Protein AF-A0A2S6QQC1-F1 (afdb_monomer)

Nearest PDB structures (foldseek):
  1psw-assembly1_A  TM=5.319E-01  e=1.574E-01  Escherichia coli
  7shj-assembly2_B  TM=3.238E-01  e=9.207E+00  Acinetobacter baumannii

Sequence (136 aa):
MTQTNIGDVVLSTVLLDRLMETYPDATFDIVAGGRSVDLFEAIPNLGELVPVVKKKRHGHYMDIWKKLFKYKYDLTVDLRGTGLTYFLRSQKRIVFNSKDKQTHKAVQMANLWPMDKPLKQRVWVDEATKREVSEK

Solvent-accessible surface area (backbone atoms only — not comparable to full-atom values): 8588 Å² total; per-residue (Å²): 134,88,75,76,49,68,67,60,53,54,53,50,46,48,53,46,55,50,47,42,71,75,39,72,87,49,72,44,68,43,80,30,52,65,91,52,36,73,56,56,69,51,43,82,54,58,62,53,78,44,62,53,58,90,44,75,94,60,46,37,60,56,55,53,44,70,70,50,49,84,49,79,36,66,68,40,77,35,81,81,50,78,60,66,64,77,76,36,51,49,77,38,78,47,67,41,68,80,82,58,79,88,54,58,69,70,59,57,50,44,72,74,47,89,65,92,62,90,79,73,91,70,78,44,69,48,76,76,60,55,62,68,66,74,75,115

Structure (mmCIF, N/CA/C/O backbone):
data_AF-A0A2S6QQC1-F1
#
_entry.id   AF-A0A2S6QQC1-F1
#
loop_
_atom_site.group_PDB
_atom_site.id
_atom_site.type_symbol
_atom_site.label_atom_id
_atom_site.label_alt_id
_atom_site.label_comp_id
_atom_site.label_asym_id
_atom_site.label_entity_id
_atom_site.label_seq_id
_atom_site.pdbx_PDB_ins_code
_atom_site.Cartn_x
_atom_site.Cartn_y
_atom_site.Cartn_z
_atom_site.occupancy
_atom_site.B_iso_or_equiv
_atom_site.auth_seq_id
_atom_site.auth_comp_id
_atom_site.auth_asym_id
_atom_site.auth_atom_id
_atom_site.pdbx_PDB_model_num
ATOM 1 N N . MET A 1 1 ? 18.099 0.758 -13.577 1.00 25.16 1 MET A N 1
ATOM 2 C CA . MET A 1 1 ? 18.088 -0.240 -12.485 1.00 25.16 1 MET A CA 1
ATOM 3 C C . MET A 1 1 ? 16.911 0.042 -11.557 1.00 25.16 1 MET A C 1
ATOM 5 O O . MET A 1 1 ? 16.780 1.168 -11.100 1.00 25.16 1 MET A O 1
ATOM 9 N N . THR A 1 2 ? 15.990 -0.900 -11.346 1.00 32.31 2 THR A N 1
ATOM 10 C CA . THR A 1 2 ? 14.954 -0.791 -10.299 1.00 32.31 2 THR A CA 1
ATOM 11 C C . THR A 1 2 ? 15.482 -1.436 -9.032 1.00 32.31 2 THR A C 1
ATOM 13 O O . THR A 1 2 ? 15.240 -2.613 -8.790 1.00 32.31 2 THR A O 1
ATOM 16 N N . GLN A 1 3 ? 16.244 -0.671 -8.255 1.00 32.72 3 GLN A N 1
ATOM 17 C CA . GLN A 1 3 ? 16.431 -0.992 -6.847 1.00 32.72 3 GLN A CA 1
ATOM 18 C C . GLN A 1 3 ? 15.129 -0.575 -6.156 1.00 32.72 3 GLN A C 1
ATOM 20 O O . GLN A 1 3 ? 14.912 0.605 -5.892 1.00 32.72 3 GLN A O 1
ATOM 25 N N . THR A 1 4 ? 14.196 -1.512 -5.975 1.00 51.81 4 THR A N 1
ATOM 26 C CA . THR A 1 4 ? 13.284 -1.391 -4.835 1.00 51.81 4 THR A CA 1
ATOM 27 C C . THR A 1 4 ? 14.189 -1.673 -3.649 1.00 51.81 4 THR A C 1
ATOM 29 O O . THR A 1 4 ? 14.616 -2.811 -3.466 1.00 51.81 4 THR A O 1
ATOM 32 N N . ASN A 1 5 ? 14.633 -0.618 -2.967 1.00 52.66 5 ASN A N 1
ATOM 33 C CA . ASN A 1 5 ? 15.533 -0.771 -1.834 1.00 52.66 5 ASN A CA 1
ATOM 34 C C . ASN A 1 5 ? 14.830 -1.669 -0.815 1.00 52.66 5 ASN A C 1
ATOM 36 O O . ASN A 1 5 ? 13.643 -1.477 -0.561 1.00 52.66 5 ASN A O 1
ATOM 40 N N . ILE A 1 6 ? 15.547 -2.630 -0.231 1.00 51.12 6 ILE A N 1
ATOM 41 C CA . ILE A 1 6 ? 15.011 -3.539 0.797 1.00 51.12 6 ILE A CA 1
ATOM 42 C C . ILE A 1 6 ? 14.269 -2.746 1.885 1.00 51.12 6 ILE A C 1
ATOM 44 O O . ILE A 1 6 ? 13.206 -3.158 2.330 1.00 51.12 6 ILE A O 1
ATOM 48 N N . GLY A 1 7 ? 14.756 -1.544 2.215 1.00 45.81 7 GLY A N 1
ATOM 49 C CA . GLY A 1 7 ? 14.092 -0.627 3.141 1.00 45.81 7 GLY A CA 1
ATOM 50 C C . GLY A 1 7 ? 12.671 -0.208 2.742 1.00 45.81 7 GLY A C 1
ATOM 51 O O . GLY A 1 7 ? 11.824 -0.110 3.617 1.00 45.81 7 GLY A O 1
ATOM 52 N N . ASP A 1 8 ? 12.363 -0.009 1.458 1.00 61.50 8 ASP A N 1
ATOM 53 C CA . ASP A 1 8 ? 10.998 0.343 1.029 1.00 61.50 8 ASP A CA 1
ATOM 54 C C . ASP A 1 8 ? 10.060 -0.877 1.104 1.00 61.50 8 ASP A C 1
ATOM 56 O O . ASP A 1 8 ? 8.888 -0.726 1.440 1.00 61.50 8 ASP A O 1
ATOM 60 N N . VAL A 1 9 ? 10.584 -2.088 0.859 1.00 63.28 9 VAL A N 1
ATOM 61 C CA . VAL A 1 9 ? 9.826 -3.341 1.034 1.00 63.28 9 VAL A CA 1
ATOM 62 C C . VAL A 1 9 ? 9.516 -3.560 2.511 1.00 63.28 9 VAL A C 1
ATOM 64 O O . VAL A 1 9 ? 8.354 -3.722 2.862 1.00 63.28 9 VAL A O 1
ATOM 67 N N . VAL A 1 10 ? 10.523 -3.469 3.381 1.00 61.81 10 VAL A N 1
ATOM 68 C CA . VAL A 1 10 ? 10.355 -3.619 4.834 1.00 61.81 10 VAL A CA 1
ATOM 69 C C . VAL A 1 10 ? 9.371 -2.586 5.386 1.00 61.81 10 VAL A C 1
ATOM 71 O O . VAL A 1 10 ? 8.495 -2.924 6.172 1.00 61.81 10 VAL A O 1
ATOM 74 N N . LEU A 1 11 ? 9.454 -1.329 4.945 1.00 63.66 11 LEU A N 1
ATOM 75 C CA . LEU A 1 11 ? 8.504 -0.300 5.372 1.00 63.66 11 LEU A CA 1
ATOM 76 C C . LEU A 1 11 ? 7.077 -0.585 4.880 1.00 63.66 11 LEU A C 1
ATOM 78 O O . LEU A 1 11 ? 6.121 -0.340 5.614 1.00 63.66 11 LEU A O 1
ATOM 82 N N . SER A 1 12 ? 6.925 -1.122 3.665 1.00 70.62 12 SER A N 1
ATOM 83 C CA . SER A 1 12 ? 5.611 -1.483 3.125 1.00 70.62 12 SER A CA 1
ATOM 84 C C . SER A 1 12 ? 4.968 -2.666 3.849 1.00 70.62 12 SER A C 1
ATOM 86 O O . SER A 1 12 ? 3.774 -2.611 4.124 1.00 70.62 12 SER A O 1
ATOM 88 N N . THR A 1 13 ? 5.740 -3.692 4.222 1.00 73.62 13 THR A N 1
ATOM 89 C CA . THR A 1 13 ? 5.212 -4.861 4.940 1.00 73.62 13 THR A CA 1
ATOM 90 C C . THR A 1 13 ? 4.827 -4.518 6.375 1.00 73.62 13 THR A C 1
ATOM 92 O O . THR A 1 13 ? 3.789 -4.964 6.849 1.00 73.62 13 THR A O 1
ATOM 95 N N . VAL A 1 14 ? 5.610 -3.665 7.039 1.00 74.94 14 VAL A N 1
ATOM 96 C CA . VAL A 1 14 ? 5.332 -3.161 8.392 1.00 74.94 14 VAL A CA 1
ATOM 97 C C . VAL A 1 14 ? 4.020 -2.371 8.430 1.00 74.94 14 VAL A C 1
ATOM 99 O O . VAL A 1 14 ? 3.162 -2.632 9.271 1.00 74.94 14 VAL A O 1
ATOM 102 N N . LEU A 1 15 ? 3.823 -1.439 7.493 1.00 79.81 15 LEU A N 1
ATOM 103 C CA . LEU A 1 15 ? 2.567 -0.692 7.409 1.00 79.81 15 LEU A CA 1
ATOM 104 C C . LEU A 1 15 ? 1.380 -1.605 7.079 1.00 79.81 15 LEU A C 1
ATOM 106 O O . LEU A 1 15 ? 0.298 -1.443 7.638 1.00 79.81 15 LEU A O 1
ATOM 110 N N . LEU A 1 16 ? 1.584 -2.562 6.177 1.00 83.00 16 LEU A N 1
ATOM 111 C CA . LEU A 1 16 ? 0.546 -3.487 5.747 1.00 83.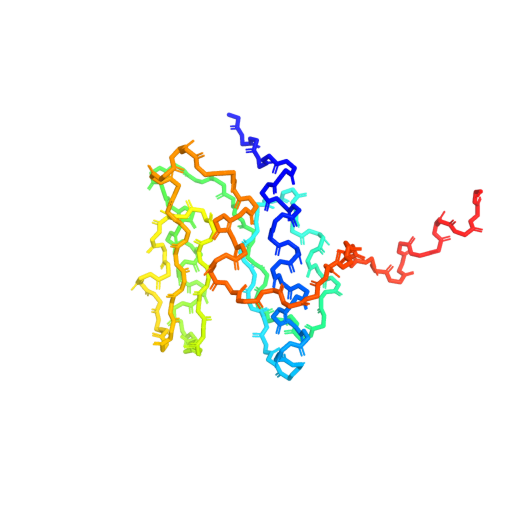00 16 LEU A CA 1
ATOM 112 C C . LEU A 1 16 ? 0.079 -4.404 6.883 1.00 83.00 16 LEU A C 1
ATOM 114 O O . LEU A 1 16 ? -1.124 -4.527 7.086 1.00 83.00 16 LEU A O 1
ATOM 118 N N . ASP A 1 17 ? 1.002 -4.977 7.662 1.00 83.31 17 ASP A N 1
ATOM 119 C CA . ASP A 1 17 ? 0.679 -5.796 8.842 1.00 83.31 17 ASP A CA 1
ATOM 120 C C . ASP A 1 17 ? -0.184 -5.002 9.834 1.00 83.31 17 ASP A C 1
ATOM 122 O O . ASP A 1 17 ? -1.227 -5.475 10.279 1.00 83.31 17 ASP A O 1
ATOM 126 N N . ARG A 1 18 ? 0.158 -3.729 10.076 1.00 81.69 18 ARG A N 1
ATOM 127 C CA . ARG A 1 18 ? -0.634 -2.854 10.949 1.00 81.69 18 ARG A CA 1
ATOM 128 C C . ARG A 1 18 ? -2.025 -2.539 10.397 1.00 81.69 18 ARG A C 1
ATOM 130 O O . ARG A 1 18 ? -2.987 -2.468 11.165 1.00 81.69 18 ARG A O 1
ATOM 137 N N . LEU A 1 19 ? -2.145 -2.320 9.089 1.00 84.44 19 LEU A N 1
ATOM 138 C CA . LEU A 1 19 ? -3.443 -2.091 8.455 1.00 84.44 19 LEU A CA 1
ATOM 139 C C . LEU A 1 19 ? -4.321 -3.341 8.534 1.00 84.44 19 LEU A C 1
ATOM 141 O O . LEU A 1 19 ? -5.507 -3.203 8.808 1.00 84.44 19 LEU A O 1
ATOM 145 N N . MET A 1 20 ? -3.744 -4.534 8.384 1.00 85.94 20 MET A N 1
ATOM 146 C CA . MET A 1 20 ? -4.461 -5.798 8.570 1.00 85.94 20 MET A CA 1
ATOM 147 C C . MET A 1 20 ? -4.891 -6.021 10.023 1.00 85.94 20 MET A C 1
ATOM 149 O O . MET A 1 20 ? -6.006 -6.470 10.257 1.00 85.94 20 MET A O 1
ATOM 153 N N . GLU A 1 21 ? -4.066 -5.656 11.009 1.00 86.38 21 GLU A N 1
ATOM 154 C CA . GLU A 1 21 ? -4.484 -5.684 12.421 1.00 86.38 21 GLU A CA 1
ATOM 155 C C . GLU A 1 21 ? -5.628 -4.704 12.710 1.00 86.38 21 GLU A C 1
ATOM 157 O O . GLU A 1 21 ? -6.509 -4.991 13.518 1.00 86.38 21 GLU A O 1
ATOM 162 N N . THR A 1 22 ? -5.595 -3.523 12.086 1.00 86.81 22 THR A N 1
ATOM 163 C CA . THR A 1 22 ? -6.588 -2.467 12.332 1.00 86.81 22 THR A CA 1
ATOM 164 C C . THR A 1 22 ? -7.898 -2.729 11.589 1.00 86.81 22 THR A C 1
ATOM 166 O O . THR A 1 22 ? -8.969 -2.373 12.078 1.00 86.81 22 THR A O 1
ATOM 169 N N . TYR A 1 23 ? -7.811 -3.353 10.415 1.00 88.56 23 TYR A N 1
ATOM 170 C CA . TYR A 1 23 ? -8.927 -3.653 9.528 1.00 88.56 23 TYR A CA 1
ATOM 171 C C . TYR A 1 23 ? -8.889 -5.133 9.115 1.00 88.56 23 TYR A C 1
ATOM 173 O O . TYR A 1 23 ? -8.560 -5.439 7.967 1.00 88.56 23 TYR A O 1
ATOM 181 N N . PRO A 1 24 ? -9.222 -6.062 10.029 1.00 88.56 24 PRO A N 1
ATOM 182 C CA . PRO A 1 24 ? -9.092 -7.498 9.777 1.00 88.56 24 PRO A CA 1
ATOM 183 C C . PRO A 1 24 ? -9.993 -7.996 8.641 1.00 88.56 24 PRO A C 1
ATOM 185 O O . PRO A 1 24 ? -9.608 -8.914 7.925 1.00 88.56 24 PRO A O 1
ATOM 188 N N . ASP A 1 25 ? -11.147 -7.359 8.431 1.00 91.75 25 ASP A N 1
ATOM 189 C CA . ASP A 1 25 ? -12.113 -7.733 7.390 1.00 91.75 25 ASP A CA 1
ATOM 190 C C . ASP A 1 25 ? -11.927 -6.953 6.075 1.00 91.75 25 ASP A C 1
ATOM 192 O O . ASP A 1 25 ? -12.711 -7.111 5.138 1.00 91.75 25 ASP A O 1
ATOM 196 N N . ALA A 1 26 ? -10.920 -6.075 5.987 1.00 91.62 26 ALA A N 1
ATOM 197 C CA . ALA A 1 26 ? -10.680 -5.305 4.772 1.00 91.62 26 ALA A CA 1
ATOM 198 C C . ALA A 1 26 ? -10.074 -6.174 3.665 1.00 91.62 26 ALA A C 1
ATOM 200 O O . ALA A 1 26 ? -9.229 -7.033 3.910 1.00 91.62 26 ALA A O 1
ATOM 201 N N . THR A 1 27 ? -10.477 -5.896 2.426 1.00 93.81 27 THR A N 1
ATOM 202 C CA . THR A 1 27 ? -9.823 -6.435 1.233 1.00 93.81 27 THR A CA 1
ATOM 203 C C . THR A 1 27 ? -8.644 -5.550 0.842 1.00 93.81 27 THR A C 1
ATOM 205 O O . THR A 1 27 ? -8.782 -4.327 0.751 1.00 93.81 27 THR A O 1
ATOM 208 N N . PHE A 1 28 ? -7.491 -6.164 0.589 1.00 92.19 28 PHE A N 1
ATOM 209 C CA . PHE A 1 28 ? -6.254 -5.458 0.270 1.00 92.19 28 PHE A CA 1
ATOM 210 C C . PHE A 1 28 ? -5.882 -5.636 -1.202 1.00 92.19 28 PHE A C 1
ATOM 212 O O . PHE A 1 28 ? -5.525 -6.730 -1.629 1.00 92.19 28 PHE A O 1
ATOM 219 N N . ASP A 1 29 ? -5.903 -4.537 -1.958 1.00 93.25 29 ASP A N 1
ATOM 220 C CA . ASP A 1 29 ? -5.326 -4.480 -3.303 1.00 93.25 29 ASP A CA 1
ATOM 221 C C . ASP A 1 29 ? -3.891 -3.951 -3.219 1.00 93.25 29 ASP A C 1
ATOM 223 O O . ASP A 1 29 ? -3.640 -2.862 -2.691 1.00 93.25 29 ASP A O 1
ATOM 227 N N . ILE A 1 30 ? -2.935 -4.711 -3.749 1.00 90.56 30 ILE A N 1
ATOM 228 C CA . ILE A 1 30 ? -1.506 -4.455 -3.574 1.00 90.56 30 ILE A CA 1
ATOM 229 C C . ILE A 1 30 ? -0.848 -4.206 -4.923 1.00 90.56 30 ILE A C 1
ATOM 231 O O . ILE A 1 30 ? -0.879 -5.029 -5.833 1.00 90.56 30 ILE A O 1
ATOM 235 N N . VAL A 1 31 ? -0.171 -3.065 -5.031 1.00 89.19 31 VAL A N 1
ATOM 236 C CA . VAL A 1 31 ? 0.683 -2.737 -6.172 1.00 89.19 31 VAL A CA 1
ATOM 237 C C . VAL A 1 31 ? 2.136 -2.890 -5.744 1.00 89.19 31 VAL A C 1
ATOM 239 O O . VAL A 1 31 ? 2.661 -2.066 -4.996 1.00 89.19 31 VAL A O 1
ATOM 242 N N . ALA A 1 32 ? 2.804 -3.926 -6.240 1.00 85.62 32 ALA A N 1
ATOM 243 C CA . ALA A 1 32 ? 4.167 -4.267 -5.840 1.00 85.62 32 ALA A CA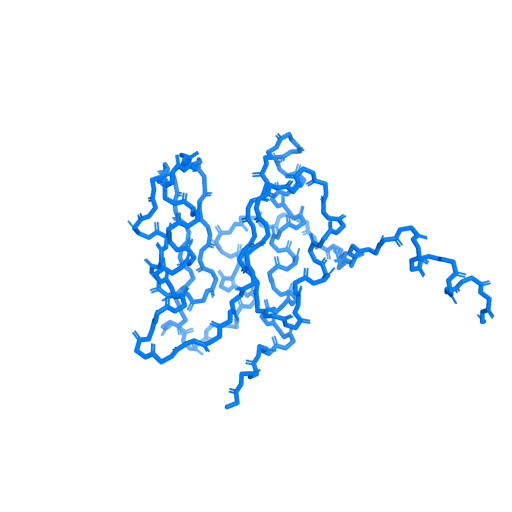 1
ATOM 244 C C . ALA A 1 32 ? 5.110 -4.331 -7.045 1.00 85.62 32 ALA A C 1
ATOM 246 O O . ALA A 1 32 ? 4.711 -4.631 -8.168 1.00 85.62 32 ALA A O 1
ATOM 247 N N . GLY A 1 33 ? 6.396 -4.038 -6.836 1.00 82.19 33 GLY A N 1
ATOM 248 C CA . GLY A 1 33 ? 7.400 -4.242 -7.883 1.00 82.19 33 GLY A CA 1
ATOM 249 C C . GLY A 1 33 ? 7.494 -5.721 -8.249 1.00 82.19 33 GLY A C 1
ATOM 250 O O . GLY A 1 33 ? 7.428 -6.555 -7.360 1.00 82.19 33 GLY A O 1
ATOM 251 N N . GLY A 1 34 ? 7.710 -6.055 -9.525 1.00 78.44 34 GLY A N 1
ATOM 252 C CA . GLY A 1 34 ? 7.663 -7.450 -9.998 1.00 78.44 34 GLY A CA 1
ATOM 253 C C . GLY A 1 34 ? 8.511 -8.476 -9.225 1.00 78.44 34 GLY A C 1
ATOM 254 O O . GLY A 1 34 ? 8.206 -9.650 -9.284 1.00 78.44 34 GLY A O 1
ATOM 255 N N . ARG A 1 35 ? 9.551 -8.054 -8.488 1.00 73.56 35 ARG A N 1
ATOM 256 C CA . ARG A 1 35 ? 10.403 -8.936 -7.659 1.00 73.56 35 ARG A CA 1
ATOM 257 C C . ARG A 1 35 ? 9.899 -9.169 -6.232 1.00 73.56 35 ARG A C 1
ATOM 259 O O . ARG A 1 35 ? 10.478 -9.972 -5.519 1.00 73.56 35 ARG A O 1
ATOM 266 N N . SER A 1 36 ? 8.932 -8.380 -5.780 1.00 75.38 36 SER A N 1
ATOM 267 C CA . SER A 1 36 ? 8.382 -8.446 -4.423 1.00 75.38 36 SER A CA 1
ATOM 268 C C . SER A 1 36 ? 6.934 -8.919 -4.415 1.00 75.38 36 SER A C 1
ATOM 270 O O . SER A 1 36 ? 6.359 -8.996 -3.346 1.00 75.38 36 SER A O 1
ATOM 272 N N . VAL A 1 37 ? 6.335 -9.163 -5.583 1.00 81.12 37 VAL A N 1
ATOM 273 C CA . VAL A 1 37 ? 4.925 -9.553 -5.743 1.00 81.12 37 VAL A CA 1
ATOM 274 C C . VAL A 1 37 ? 4.633 -10.842 -4.987 1.00 81.12 37 VAL A C 1
ATOM 276 O O . VAL A 1 37 ? 3.705 -10.857 -4.189 1.00 81.12 37 VAL A O 1
ATOM 279 N N . ASP A 1 38 ? 5.510 -11.829 -5.127 1.00 81.88 38 ASP A N 1
ATOM 280 C CA . ASP A 1 38 ? 5.412 -13.147 -4.496 1.00 81.88 38 ASP A CA 1
ATOM 281 C C . ASP A 1 38 ? 5.321 -13.056 -2.957 1.00 81.88 38 ASP A C 1
ATOM 283 O O . ASP A 1 38 ? 4.668 -13.866 -2.310 1.00 81.88 38 ASP A O 1
ATOM 287 N N . LEU A 1 39 ? 5.900 -12.011 -2.347 1.00 79.69 39 LEU A N 1
ATOM 288 C CA . LEU A 1 39 ? 5.828 -11.783 -0.893 1.00 79.69 39 LEU A CA 1
ATOM 289 C C . LEU A 1 39 ? 4.424 -11.403 -0.405 1.00 79.69 39 LEU A C 1
ATOM 291 O O . LEU A 1 39 ? 4.159 -11.453 0.796 1.00 79.69 39 LEU A O 1
ATOM 295 N N . PHE A 1 40 ? 3.559 -10.956 -1.312 1.00 83.12 40 PHE A N 1
ATOM 296 C CA . PHE A 1 40 ? 2.215 -10.478 -1.009 1.00 83.12 40 PHE A CA 1
ATOM 297 C C . PHE A 1 40 ? 1.129 -11.474 -1.437 1.00 83.12 40 PHE A C 1
ATOM 299 O O . PHE A 1 40 ? -0.036 -11.244 -1.132 1.00 83.12 40 PHE A O 1
ATOM 306 N N . GLU A 1 41 ? 1.481 -12.573 -2.112 1.00 84.31 41 GLU A N 1
ATOM 307 C CA . GLU A 1 41 ? 0.517 -13.585 -2.575 1.00 84.31 41 GLU A CA 1
ATOM 308 C C . GLU A 1 41 ? -0.185 -14.301 -1.416 1.00 84.31 41 GLU A C 1
ATOM 310 O O . GLU A 1 41 ? -1.369 -14.610 -1.499 1.00 84.31 41 GLU A O 1
ATOM 315 N N . ALA A 1 42 ? 0.525 -14.510 -0.306 1.00 83.69 42 ALA A N 1
ATOM 316 C CA . ALA A 1 42 ? 0.019 -15.216 0.870 1.00 83.69 42 ALA A CA 1
ATOM 317 C C . ALA A 1 42 ? -0.687 -14.294 1.890 1.00 83.69 42 ALA A C 1
ATOM 319 O O . ALA A 1 42 ? -0.791 -14.626 3.075 1.00 83.69 42 ALA A O 1
ATOM 320 N N . ILE A 1 43 ? -1.144 -13.115 1.462 1.00 84.25 43 ILE A N 1
ATOM 321 C CA . ILE A 1 43 ? -1.819 -12.160 2.343 1.00 84.25 43 ILE A CA 1
ATOM 322 C C . ILE A 1 43 ? -3.293 -12.527 2.535 1.00 84.25 43 ILE A C 1
ATOM 324 O O . ILE A 1 43 ? -3.992 -12.808 1.559 1.00 84.25 43 ILE A O 1
ATOM 328 N N . PRO A 1 44 ? -3.802 -12.505 3.782 1.00 83.00 44 PRO A N 1
ATOM 329 C CA . PRO A 1 44 ? -5.222 -12.711 4.031 1.00 83.00 44 PRO A CA 1
ATOM 330 C C . PRO A 1 44 ? -6.051 -11.586 3.400 1.00 83.00 44 PRO A C 1
ATOM 332 O O . PRO A 1 44 ? -5.660 -10.421 3.436 1.00 83.00 44 PRO A O 1
ATOM 335 N N . ASN A 1 45 ? -7.213 -11.935 2.845 1.00 88.81 45 ASN A N 1
ATOM 336 C CA . ASN A 1 45 ? -8.130 -10.994 2.191 1.00 88.81 45 ASN A CA 1
ATOM 337 C C . ASN A 1 45 ? -7.485 -10.198 1.038 1.00 88.81 45 ASN A C 1
ATOM 339 O O . ASN A 1 45 ? -7.837 -9.043 0.788 1.00 88.81 45 ASN A O 1
ATOM 343 N N . LEU A 1 46 ? -6.540 -10.814 0.320 1.00 91.62 46 LEU A N 1
ATOM 344 C CA . LEU A 1 46 ? -5.960 -10.249 -0.894 1.00 91.62 46 LEU A CA 1
ATOM 345 C C . LEU A 1 46 ? -7.029 -10.123 -1.993 1.00 91.62 46 LEU A C 1
ATOM 347 O O . LEU A 1 46 ? -7.696 -11.099 -2.337 1.00 91.62 46 LEU A O 1
ATOM 351 N N . GLY A 1 47 ? -7.175 -8.919 -2.545 1.00 92.88 47 GLY A N 1
ATOM 352 C CA . GLY A 1 47 ? -7.984 -8.652 -3.731 1.00 92.88 47 GLY A CA 1
ATOM 353 C C . GLY A 1 47 ? -7.135 -8.742 -5.000 1.00 92.88 47 GLY A C 1
ATOM 354 O O . GLY A 1 47 ? -6.784 -9.821 -5.470 1.00 92.88 47 GLY A O 1
ATOM 355 N N . GLU A 1 48 ? -6.792 -7.592 -5.570 1.00 93.31 48 GLU A N 1
ATOM 356 C CA . GLU A 1 48 ? -5.933 -7.475 -6.746 1.00 93.31 48 GLU A CA 1
ATOM 357 C C . GLU A 1 48 ? -4.460 -7.349 -6.347 1.00 93.31 48 GLU A C 1
ATOM 359 O O . GLU A 1 48 ? -4.047 -6.372 -5.721 1.00 93.31 48 GLU A O 1
ATOM 364 N N . LEU A 1 49 ? -3.629 -8.279 -6.815 1.00 91.25 49 LEU A N 1
ATOM 365 C CA . LEU A 1 49 ? -2.175 -8.159 -6.758 1.00 91.25 49 LEU A CA 1
ATOM 366 C C . LEU A 1 49 ? -1.637 -7.714 -8.123 1.00 91.25 49 LEU A C 1
ATOM 368 O O . LEU A 1 49 ? -1.669 -8.450 -9.112 1.00 91.25 49 LEU A O 1
ATOM 372 N N . VAL A 1 50 ? -1.157 -6.471 -8.203 1.00 89.88 50 VAL A N 1
ATOM 373 C CA . VAL A 1 50 ? -0.757 -5.835 -9.463 1.00 89.88 50 VAL A CA 1
ATOM 374 C C . VAL A 1 50 ? 0.766 -5.652 -9.532 1.00 89.88 50 VAL A C 1
ATOM 376 O O . VAL A 1 50 ? 1.309 -4.727 -8.917 1.00 89.88 50 VAL A O 1
ATOM 379 N N . PRO A 1 51 ? 1.479 -6.470 -10.330 1.00 88.12 51 PRO A N 1
ATOM 380 C CA . PRO A 1 51 ? 2.911 -6.305 -10.541 1.00 88.12 51 PRO A CA 1
ATOM 381 C C . PRO A 1 51 ? 3.215 -5.039 -11.354 1.00 88.12 51 PRO A C 1
ATOM 383 O O . PRO A 1 51 ? 2.701 -4.830 -12.457 1.00 88.12 51 PRO A O 1
ATOM 386 N N . VAL A 1 52 ? 4.130 -4.205 -10.858 1.00 85.94 52 VAL A N 1
ATOM 387 C CA . VAL A 1 52 ? 4.659 -3.055 -11.600 1.00 85.94 52 VAL A CA 1
ATOM 388 C C . VAL A 1 52 ? 5.678 -3.544 -12.628 1.00 85.94 52 VAL A C 1
ATOM 390 O O . VAL A 1 52 ? 6.871 -3.685 -12.341 1.00 85.94 52 VAL A O 1
ATOM 393 N N . VAL A 1 53 ? 5.213 -3.761 -13.856 1.00 83.56 53 VAL A N 1
ATOM 394 C CA . VAL A 1 53 ? 6.061 -4.092 -15.010 1.00 83.56 53 VAL A CA 1
ATOM 395 C C . VAL A 1 53 ? 6.427 -2.806 -15.743 1.00 83.56 53 VAL A C 1
ATOM 397 O O . VAL A 1 53 ? 5.572 -2.167 -16.348 1.00 83.56 53 VAL A O 1
ATOM 400 N N . LYS A 1 54 ? 7.701 -2.393 -15.702 1.00 78.31 54 LYS A N 1
ATOM 401 C CA . LYS A 1 54 ? 8.142 -1.136 -16.328 1.00 78.31 54 LYS A CA 1
ATOM 402 C C . LYS A 1 54 ? 7.865 -1.120 -17.834 1.00 78.31 54 LYS A C 1
ATOM 404 O O . LYS A 1 54 ? 8.470 -1.865 -18.596 1.00 78.31 54 LYS A O 1
ATOM 409 N N . LYS A 1 55 ? 7.040 -0.166 -18.263 1.00 80.00 55 LYS A N 1
ATOM 410 C CA . LYS A 1 55 ? 6.824 0.184 -19.675 1.00 80.00 55 LYS A CA 1
ATOM 411 C C . LYS A 1 55 ? 7.385 1.567 -20.000 1.00 80.00 55 LYS A C 1
ATOM 413 O O . LYS A 1 55 ? 7.480 2.426 -19.116 1.00 80.00 55 LYS A O 1
ATOM 418 N N . LYS A 1 56 ? 7.731 1.788 -21.277 1.00 80.69 56 LYS A N 1
ATOM 419 C CA . LYS A 1 56 ? 8.123 3.109 -21.805 1.00 80.69 56 LYS A CA 1
ATOM 420 C C . LYS A 1 56 ? 7.010 4.139 -21.545 1.00 80.69 56 LYS A C 1
ATOM 422 O O . LYS A 1 56 ? 5.839 3.779 -21.443 1.00 80.69 56 LYS A O 1
ATOM 427 N N . ARG A 1 57 ? 7.385 5.421 -21.440 1.00 73.31 57 ARG A N 1
ATOM 428 C CA . ARG A 1 57 ? 6.458 6.563 -21.278 1.00 73.31 57 ARG A CA 1
ATOM 429 C C . ARG A 1 57 ? 5.455 6.418 -20.119 1.00 73.31 57 ARG A C 1
ATOM 431 O O . ARG A 1 57 ? 4.305 6.803 -20.263 1.00 73.31 57 ARG A O 1
ATOM 438 N N . HIS A 1 58 ? 5.864 5.847 -18.984 1.00 76.19 58 HIS A N 1
ATOM 439 C CA . HIS A 1 58 ? 4.991 5.671 -17.809 1.00 76.19 58 HIS A CA 1
ATOM 440 C C . HIS A 1 58 ? 3.749 4.785 -18.032 1.00 76.19 58 HIS A C 1
ATOM 442 O O . HIS A 1 58 ? 2.892 4.722 -17.156 1.00 76.19 58 HIS A O 1
ATOM 448 N N . GLY A 1 59 ? 3.670 4.031 -19.139 1.00 80.62 59 GLY A N 1
ATOM 449 C CA . GLY A 1 59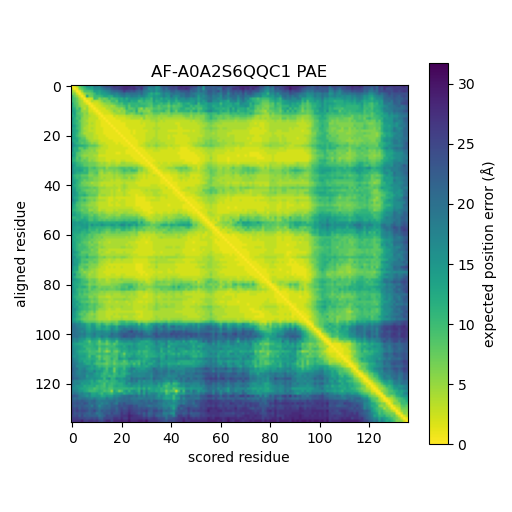 ? 2.491 3.214 -19.466 1.00 80.62 59 GLY A CA 1
ATOM 450 C C . GLY A 1 59 ? 2.120 2.179 -18.397 1.00 80.62 59 GLY A C 1
ATOM 451 O O . GLY A 1 59 ? 0.963 1.804 -18.277 1.00 80.62 59 GLY A O 1
ATOM 452 N N . HIS A 1 60 ? 3.078 1.791 -17.557 1.00 83.19 60 HIS A N 1
ATOM 453 C CA . HIS A 1 60 ? 2.849 0.892 -16.431 1.00 83.19 60 HIS A CA 1
ATOM 454 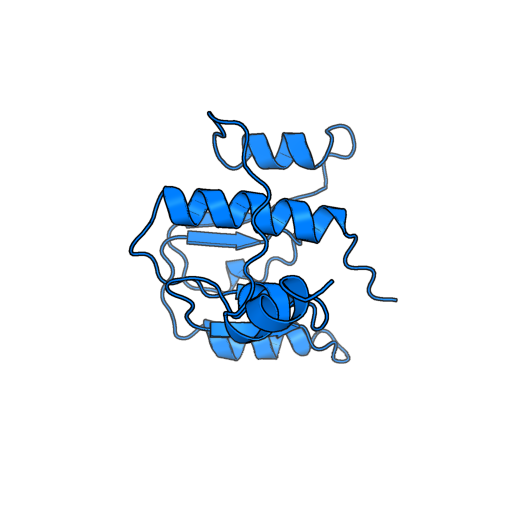C C . HIS A 1 60 ? 1.871 1.466 -15.398 1.00 83.19 60 HIS A C 1
ATOM 456 O O . HIS A 1 60 ? 1.039 0.727 -14.890 1.00 83.19 60 HIS A O 1
ATOM 462 N N . TYR A 1 61 ? 1.901 2.777 -15.133 1.00 84.12 61 TYR A N 1
ATOM 463 C CA . TYR A 1 61 ? 0.924 3.407 -14.239 1.00 84.12 61 TYR A CA 1
ATOM 464 C C . TYR A 1 61 ? -0.475 3.449 -14.851 1.00 84.12 61 TYR A C 1
ATOM 466 O O . TYR A 1 61 ? -1.452 3.313 -14.123 1.00 84.12 61 TYR A O 1
ATOM 474 N N . MET A 1 62 ? -0.578 3.565 -16.179 1.00 87.25 62 MET A N 1
ATOM 475 C CA . MET A 1 62 ? -1.867 3.504 -16.869 1.00 87.25 62 MET A CA 1
ATOM 476 C C . MET A 1 62 ? -2.495 2.112 -16.758 1.00 87.25 62 MET A C 1
ATOM 478 O O . MET A 1 62 ? -3.695 1.999 -16.528 1.00 87.25 62 MET A O 1
ATOM 482 N N . ASP A 1 63 ? -1.695 1.053 -16.892 1.00 87.75 63 ASP A N 1
ATOM 483 C CA . ASP A 1 63 ? -2.181 -0.323 -16.747 1.00 87.75 63 ASP A CA 1
ATOM 484 C C . ASP A 1 63 ? -2.643 -0.614 -15.317 1.00 87.75 63 ASP A C 1
ATOM 486 O O . ASP A 1 63 ? -3.701 -1.210 -15.122 1.00 87.75 63 ASP A O 1
ATOM 490 N N . ILE A 1 64 ? -1.880 -0.152 -14.320 1.00 90.12 64 ILE A N 1
ATOM 491 C CA . ILE A 1 64 ? -2.261 -0.279 -12.909 1.00 90.12 64 ILE A CA 1
ATOM 492 C C . ILE A 1 64 ? -3.562 0.488 -12.658 1.00 90.12 64 ILE A C 1
ATOM 494 O O . ILE A 1 64 ? -4.512 -0.070 -12.115 1.00 90.12 64 ILE A O 1
ATOM 498 N N . TRP A 1 65 ? -3.646 1.741 -13.112 1.00 90.81 65 TRP A N 1
ATOM 499 C CA . TRP A 1 65 ? -4.855 2.547 -12.967 1.00 90.81 65 TRP A CA 1
ATOM 500 C C . TRP A 1 65 ? -6.075 1.862 -13.591 1.00 90.81 65 TRP A C 1
ATOM 502 O O . TRP A 1 65 ? -7.099 1.734 -12.930 1.00 90.81 65 TRP A O 1
ATOM 512 N N . LYS A 1 66 ? -5.958 1.335 -14.818 1.00 91.12 66 LYS A N 1
ATOM 513 C CA . LYS A 1 66 ? -7.042 0.605 -15.498 1.00 91.12 66 LYS A CA 1
ATOM 514 C C . LYS A 1 66 ? -7.514 -0.641 -14.747 1.00 91.12 66 LYS A C 1
ATOM 516 O O . LYS A 1 66 ? -8.673 -1.017 -14.885 1.00 91.12 66 LYS A O 1
ATOM 521 N N . LYS A 1 67 ? -6.651 -1.294 -13.970 1.00 91.81 67 LYS A N 1
ATOM 522 C CA . LYS A 1 67 ? -7.077 -2.419 -13.129 1.00 91.81 67 LYS A CA 1
ATOM 523 C C . LYS A 1 67 ? -7.846 -1.956 -11.895 1.00 91.81 67 LYS A C 1
ATOM 525 O O . LYS A 1 67 ? -8.819 -2.600 -11.522 1.00 91.81 67 LYS A O 1
ATOM 530 N N . LEU A 1 68 ? -7.446 -0.832 -11.304 1.00 93.94 68 LEU A N 1
ATOM 531 C CA . LEU A 1 68 ? -7.928 -0.414 -9.987 1.00 93.94 68 LEU A CA 1
ATOM 532 C C . LEU A 1 68 ? -9.058 0.632 -10.024 1.00 93.94 68 LEU A C 1
ATOM 534 O O . LEU A 1 68 ? -9.831 0.730 -9.078 1.00 93.94 68 LEU A O 1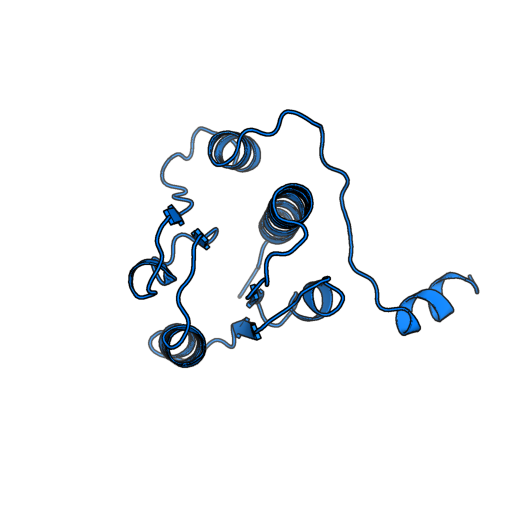
ATOM 538 N N . PHE A 1 69 ? -9.214 1.406 -11.107 1.00 93.44 69 PHE A N 1
ATOM 539 C CA . PHE A 1 69 ? -10.161 2.539 -11.160 1.00 93.44 69 PHE A CA 1
ATOM 540 C C . PHE A 1 69 ? -11.636 2.147 -10.971 1.00 93.44 69 PHE A C 1
ATOM 542 O O . PHE A 1 69 ? -12.461 2.994 -10.620 1.00 93.44 69 PHE A O 1
ATOM 549 N N . LYS A 1 70 ? -11.972 0.881 -11.246 1.00 93.56 70 LYS A N 1
ATOM 550 C CA . LYS A 1 70 ? -13.326 0.330 -11.118 1.00 93.56 70 LYS A CA 1
ATOM 551 C C . LYS A 1 70 ? -13.760 0.165 -9.657 1.00 93.56 70 LYS A C 1
ATOM 553 O O . LYS A 1 70 ? -14.959 0.141 -9.388 1.00 93.56 70 LYS A O 1
ATOM 558 N N . TYR A 1 71 ? -12.810 0.091 -8.726 1.00 93.44 71 TYR A N 1
ATOM 559 C CA . TYR A 1 71 ? -13.081 -0.077 -7.304 1.00 93.44 71 TYR A CA 1
ATOM 560 C C . TYR A 1 71 ? -13.253 1.272 -6.592 1.00 93.44 71 TYR A C 1
ATOM 562 O O . TYR A 1 71 ? -12.776 2.320 -7.041 1.00 93.44 71 TYR A O 1
ATOM 570 N N . LYS A 1 72 ? -13.973 1.245 -5.467 1.00 94.00 72 LYS A N 1
ATOM 571 C CA . LYS A 1 72 ? -14.083 2.366 -4.528 1.00 94.00 72 LYS A CA 1
ATOM 572 C C . LYS A 1 72 ? -13.320 1.982 -3.269 1.00 94.00 72 LYS A C 1
ATOM 574 O O . LYS A 1 72 ? -13.676 0.997 -2.637 1.00 94.00 72 LYS A O 1
ATOM 579 N N . TYR A 1 73 ? -12.305 2.760 -2.927 1.00 93.75 73 TYR A N 1
ATOM 580 C CA . TYR A 1 73 ? -11.462 2.511 -1.766 1.00 93.75 73 TYR A CA 1
ATOM 581 C C . TYR A 1 73 ? -11.859 3.414 -0.603 1.00 93.75 73 TYR A C 1
ATOM 583 O O . TYR A 1 73 ? -12.101 4.611 -0.774 1.00 93.75 73 TYR A O 1
ATOM 591 N N . ASP A 1 74 ? -11.850 2.864 0.602 1.00 93.25 74 ASP A N 1
ATOM 592 C CA . ASP A 1 74 ? -11.963 3.670 1.817 1.00 93.25 74 ASP A CA 1
ATOM 593 C C . ASP A 1 74 ? -10.623 4.334 2.152 1.00 93.25 74 ASP A C 1
ATOM 595 O O . ASP A 1 74 ? -10.579 5.499 2.553 1.00 93.25 74 ASP A O 1
ATOM 599 N N . LEU A 1 75 ? -9.519 3.629 1.891 1.00 91.06 75 LEU A N 1
ATOM 600 C CA . LEU A 1 75 ? -8.158 4.095 2.116 1.00 91.06 75 LEU A CA 1
ATOM 601 C C . LEU A 1 75 ? -7.247 3.708 0.947 1.00 91.06 75 LEU A C 1
ATOM 603 O O . LEU A 1 75 ? -7.225 2.563 0.510 1.00 91.06 75 LEU A O 1
ATOM 607 N N . THR A 1 76 ? -6.446 4.663 0.479 1.00 90.88 76 THR A N 1
ATOM 608 C CA . THR A 1 76 ? -5.342 4.413 -0.458 1.00 90.88 76 THR A CA 1
ATOM 609 C C . THR A 1 76 ? -4.033 4.912 0.133 1.00 90.88 76 THR A C 1
ATOM 611 O O . THR A 1 76 ? -3.974 6.015 0.681 1.00 90.88 76 THR A O 1
ATOM 614 N N . VAL A 1 77 ? -2.975 4.113 -0.000 1.00 87.69 77 VAL A N 1
ATOM 615 C CA . VAL A 1 77 ? -1.638 4.434 0.509 1.00 87.69 77 VAL A CA 1
ATOM 616 C C . VAL A 1 77 ? -0.634 4.399 -0.644 1.00 87.69 77 VAL A C 1
ATOM 618 O O . VAL A 1 77 ? -0.412 3.356 -1.250 1.00 87.69 77 VAL A O 1
ATOM 621 N N . ASP A 1 78 ? -0.014 5.537 -0.954 1.00 86.38 78 ASP A N 1
ATOM 622 C CA . ASP A 1 78 ? 1.061 5.645 -1.945 1.00 86.38 78 ASP A CA 1
ATOM 623 C C . ASP A 1 78 ? 2.393 5.903 -1.241 1.00 86.38 78 ASP A C 1
ATOM 625 O O . ASP A 1 78 ? 2.745 7.043 -0.939 1.00 86.38 78 ASP A O 1
ATOM 629 N N . LEU A 1 79 ? 3.152 4.834 -1.000 1.00 78.62 79 LEU A N 1
ATOM 630 C CA . LEU A 1 79 ? 4.476 4.910 -0.373 1.00 78.62 79 LEU A CA 1
ATOM 631 C C . LEU A 1 79 ? 5.570 5.425 -1.314 1.00 78.62 79 LEU A C 1
ATOM 633 O O . LEU A 1 79 ? 6.653 5.804 -0.873 1.00 78.62 79 LEU A O 1
ATOM 637 N N . ARG A 1 80 ? 5.305 5.425 -2.623 1.00 72.69 80 ARG A N 1
ATOM 638 C CA . ARG A 1 80 ? 6.274 5.795 -3.657 1.00 72.69 80 ARG A CA 1
ATOM 639 C C . ARG A 1 80 ? 6.151 7.269 -4.056 1.00 72.69 80 ARG A C 1
ATOM 641 O O . ARG A 1 80 ? 7.020 7.775 -4.763 1.00 72.69 80 ARG A O 1
ATOM 648 N N . GLY A 1 81 ? 5.092 7.948 -3.617 1.00 72.81 81 GLY A N 1
ATOM 649 C CA . GLY A 1 81 ? 4.821 9.346 -3.944 1.00 72.81 81 GLY A CA 1
ATOM 650 C C . GLY A 1 81 ? 4.535 9.562 -5.431 1.00 72.81 81 GLY A C 1
ATOM 651 O O . GLY A 1 81 ? 4.814 10.631 -5.966 1.00 72.81 81 GLY A O 1
ATOM 652 N N . THR A 1 82 ? 4.030 8.538 -6.127 1.00 73.06 82 THR A N 1
ATOM 653 C CA . THR A 1 82 ? 3.765 8.604 -7.578 1.00 73.06 82 THR A CA 1
ATOM 654 C C . THR A 1 82 ? 2.556 9.457 -7.923 1.00 73.06 82 THR A C 1
ATOM 656 O O . THR A 1 82 ? 2.437 9.935 -9.048 1.00 73.06 82 THR A O 1
ATOM 659 N N . GLY A 1 83 ? 1.646 9.616 -6.965 1.00 78.81 83 GLY A N 1
ATOM 660 C CA . GLY A 1 83 ? 0.376 10.291 -7.152 1.00 78.81 83 GLY A CA 1
ATOM 661 C C . GLY A 1 83 ? -0.665 9.450 -7.895 1.00 78.81 83 GLY A C 1
ATOM 662 O O . GLY A 1 83 ? -1.745 9.959 -8.181 1.00 78.81 83 GLY A O 1
ATOM 663 N N . LEU A 1 84 ? -0.400 8.166 -8.173 1.00 84.75 84 LEU A N 1
ATOM 664 C CA . LEU A 1 84 ? -1.356 7.261 -8.826 1.00 84.75 84 LEU A CA 1
ATOM 665 C C . LEU A 1 84 ? -2.700 7.218 -8.081 1.00 84.75 84 LEU A C 1
ATOM 667 O O . LEU A 1 84 ? -3.765 7.203 -8.696 1.00 84.75 84 LEU A O 1
ATOM 671 N N . THR A 1 85 ? -2.648 7.252 -6.750 1.00 87.31 85 THR A N 1
ATOM 672 C CA . THR A 1 85 ? -3.827 7.183 -5.880 1.00 87.31 85 THR A CA 1
ATOM 673 C C . THR A 1 85 ? -4.744 8.400 -6.002 1.00 87.31 85 THR A C 1
ATOM 675 O O . THR A 1 85 ? -5.916 8.297 -5.637 1.00 87.31 85 THR A O 1
ATOM 678 N N . TYR A 1 86 ? -4.281 9.539 -6.538 1.00 88.12 86 TYR A N 1
ATOM 679 C CA . TYR A 1 86 ? -5.149 10.694 -6.823 1.00 88.12 86 TYR A CA 1
ATOM 680 C C . TYR A 1 86 ? -6.147 10.416 -7.947 1.00 88.12 86 TYR A C 1
ATOM 682 O O . TYR A 1 86 ? -7.226 11.000 -7.956 1.00 88.12 86 TYR A O 1
ATOM 690 N N . PHE A 1 87 ? -5.822 9.492 -8.852 1.00 89.31 87 PHE A N 1
ATOM 691 C CA . PHE A 1 87 ? -6.699 9.087 -9.951 1.00 89.31 87 PHE A CA 1
ATOM 692 C C . PHE A 1 87 ? -7.631 7.924 -9.579 1.00 89.31 87 PHE A C 1
ATOM 694 O O . PHE A 1 87 ? -8.419 7.476 -10.413 1.00 89.31 87 PHE A O 1
ATOM 701 N N . LEU A 1 88 ? -7.550 7.428 -8.341 1.00 90.75 88 LEU A N 1
ATOM 702 C CA . LEU A 1 88 ? -8.440 6.404 -7.799 1.00 90.75 88 LEU A CA 1
ATOM 703 C C . LEU A 1 88 ? -9.528 7.036 -6.928 1.00 90.75 88 LEU A C 1
ATOM 705 O O . LEU A 1 88 ? -9.308 8.038 -6.238 1.00 90.75 88 LEU A O 1
ATOM 709 N N . ARG A 1 89 ? -10.708 6.409 -6.930 1.00 92.00 89 ARG A N 1
ATOM 710 C CA . ARG A 1 89 ? -11.840 6.798 -6.084 1.00 92.00 89 ARG A CA 1
ATOM 711 C C . ARG A 1 89 ? -11.561 6.353 -4.652 1.00 92.00 89 ARG A C 1
ATOM 713 O O . ARG A 1 89 ? -11.815 5.201 -4.320 1.00 92.00 89 ARG A O 1
ATOM 720 N N . SER A 1 90 ? -11.032 7.258 -3.832 1.00 92.69 90 SER A N 1
ATOM 721 C CA . SER A 1 90 ? -10.653 6.973 -2.445 1.00 92.69 90 SER A CA 1
ATOM 722 C C . SER A 1 90 ? -11.269 7.970 -1.471 1.00 92.69 90 SER A C 1
ATOM 724 O O . SER A 1 90 ? -11.168 9.174 -1.717 1.00 92.69 90 SER A O 1
ATOM 726 N N . GLN A 1 91 ? -11.855 7.493 -0.368 1.00 91.56 91 GLN A N 1
ATOM 727 C CA . GLN A 1 91 ? -12.385 8.366 0.690 1.00 91.56 91 GLN A CA 1
ATOM 728 C C . GLN A 1 91 ? -11.256 9.055 1.467 1.00 91.56 91 GLN A C 1
ATOM 730 O O . GLN A 1 91 ? -11.258 10.273 1.638 1.00 91.56 91 GLN A O 1
ATOM 735 N N . LYS A 1 92 ? -10.258 8.278 1.900 1.00 88.50 92 LYS A N 1
ATOM 736 C CA . LYS A 1 92 ? -9.038 8.755 2.562 1.00 88.50 92 LYS A CA 1
ATOM 737 C C . LYS A 1 92 ? -7.818 8.394 1.732 1.00 88.50 92 LYS A C 1
ATOM 739 O O . LYS A 1 92 ? -7.807 7.379 1.038 1.00 88.50 92 LYS A O 1
ATOM 744 N N . ARG A 1 93 ? -6.780 9.224 1.788 1.00 88.31 93 ARG A N 1
ATOM 745 C CA . ARG A 1 93 ? -5.551 9.014 1.022 1.00 88.31 93 ARG A CA 1
ATOM 746 C C . ARG A 1 93 ? -4.337 9.408 1.840 1.00 88.31 93 ARG A C 1
ATOM 748 O O . ARG A 1 93 ? -4.288 10.509 2.378 1.00 88.31 93 ARG A O 1
ATOM 755 N N . ILE A 1 94 ? -3.353 8.524 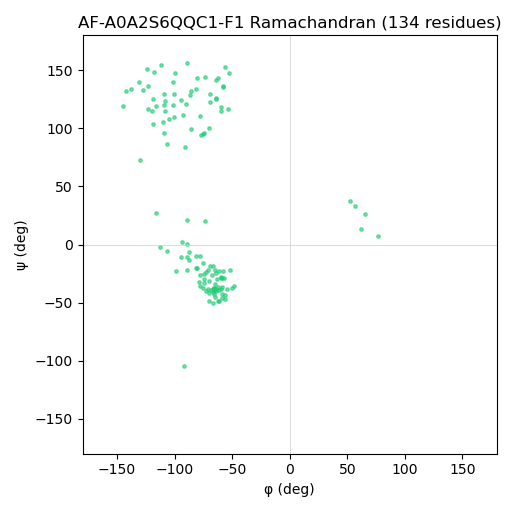1.855 1.00 84.00 94 ILE A N 1
ATOM 756 C CA . ILE A 1 94 ? -2.041 8.739 2.450 1.00 84.00 94 ILE A CA 1
ATOM 757 C C . ILE A 1 94 ? -1.027 8.690 1.309 1.00 84.00 94 ILE A C 1
ATOM 759 O O . ILE A 1 94 ? -0.920 7.684 0.615 1.00 84.00 94 ILE A O 1
ATOM 763 N N . VAL A 1 95 ? -0.298 9.780 1.079 1.00 82.12 95 VAL A N 1
ATOM 764 C CA . VAL A 1 95 ? 0.777 9.826 0.077 1.00 82.12 95 VAL A CA 1
ATOM 765 C C . VAL A 1 95 ? 2.069 10.164 0.795 1.00 82.12 95 VAL A C 1
ATOM 767 O O . VAL A 1 95 ? 2.216 11.259 1.336 1.00 82.12 95 VAL A O 1
ATOM 770 N N . PHE A 1 96 ? 3.006 9.222 0.796 1.00 74.38 96 PHE A N 1
ATOM 771 C CA . PHE A 1 96 ? 4.336 9.445 1.330 1.00 74.38 96 PHE A CA 1
ATOM 772 C C . PHE A 1 96 ? 5.080 10.420 0.417 1.00 74.38 96 PHE A C 1
ATOM 774 O O . PHE A 1 96 ? 5.245 10.182 -0.781 1.00 74.38 96 PHE A O 1
ATOM 781 N N . ASN A 1 97 ? 5.538 11.531 0.985 1.00 64.75 97 ASN A N 1
ATOM 782 C CA . ASN A 1 97 ? 6.263 12.559 0.259 1.00 64.75 97 ASN A CA 1
ATOM 783 C C . ASN A 1 97 ? 7.659 12.702 0.865 1.00 64.75 97 ASN A C 1
ATOM 785 O O . ASN A 1 97 ? 7.820 13.331 1.904 1.00 64.75 97 ASN A O 1
ATOM 789 N N . SER A 1 98 ? 8.685 12.162 0.200 1.00 56.09 98 SER A N 1
ATOM 790 C CA . SER A 1 98 ? 10.069 12.184 0.706 1.00 56.09 98 SER A CA 1
ATOM 791 C C . SER A 1 98 ? 10.748 13.564 0.624 1.00 56.09 98 SER A C 1
ATOM 793 O O . SER A 1 98 ? 11.979 13.644 0.574 1.00 56.09 98 SER A O 1
ATOM 795 N N . LYS A 1 99 ? 9.979 14.655 0.512 1.00 52.00 99 LYS A N 1
ATOM 796 C CA . LYS A 1 99 ? 10.520 16.020 0.437 1.00 52.00 99 LYS A CA 1
ATOM 797 C C . LYS A 1 99 ? 11.229 16.435 1.722 1.00 52.00 99 LYS A C 1
ATOM 799 O O . LYS A 1 99 ? 12.107 17.290 1.655 1.00 52.00 99 LYS A O 1
ATOM 804 N N . ASP A 1 100 ? 10.916 15.801 2.847 1.00 52.38 100 ASP A N 1
ATOM 805 C CA . ASP A 1 100 ? 11.697 15.956 4.062 1.00 52.38 100 ASP A CA 1
ATOM 806 C C . ASP A 1 100 ? 1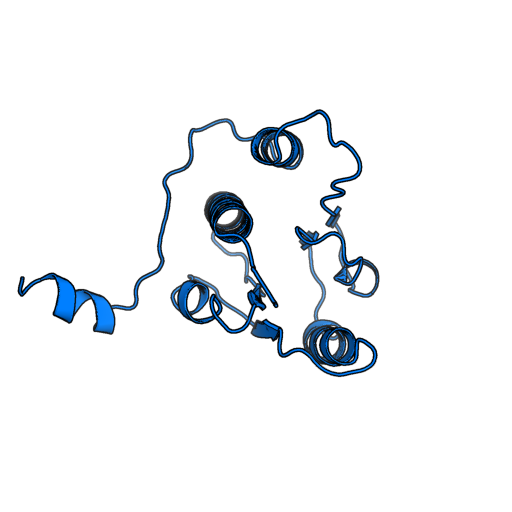2.883 14.978 4.056 1.00 52.38 100 ASP A C 1
ATOM 808 O O . ASP A 1 100 ? 12.743 13.781 4.313 1.00 52.38 100 ASP A O 1
ATOM 812 N N . LYS A 1 101 ? 14.061 15.491 3.691 1.00 51.84 101 LYS A N 1
ATOM 813 C CA . LYS A 1 101 ? 15.322 14.733 3.698 1.00 51.84 101 LYS A CA 1
ATOM 814 C C . LYS A 1 101 ? 15.963 14.654 5.087 1.00 51.84 101 LYS A C 1
ATOM 816 O O . LYS A 1 101 ? 16.922 13.904 5.240 1.00 51.84 101 LYS A O 1
ATOM 821 N N . GLN A 1 102 ? 15.461 15.416 6.062 1.00 50.19 102 GLN A N 1
ATOM 822 C CA . GLN A 1 102 ? 16.068 15.519 7.391 1.00 50.19 102 GLN A CA 1
ATOM 823 C C . GLN A 1 102 ? 15.544 14.457 8.356 1.00 50.19 102 GLN A C 1
ATOM 825 O O . GLN A 1 102 ? 16.233 14.091 9.305 1.00 50.19 102 GLN A O 1
ATOM 830 N N . THR A 1 103 ? 14.362 13.907 8.084 1.00 53.53 103 THR A N 1
ATOM 831 C CA . THR A 1 103 ? 13.729 12.904 8.941 1.00 53.53 103 THR A CA 1
ATOM 832 C C . THR A 1 103 ? 13.926 11.497 8.367 1.00 53.53 103 THR A C 1
ATOM 834 O O . THR A 1 103 ? 13.644 11.249 7.194 1.00 53.53 103 THR A O 1
ATOM 837 N N . HIS A 1 104 ? 14.388 10.535 9.173 1.00 58.59 104 HIS A N 1
ATOM 838 C 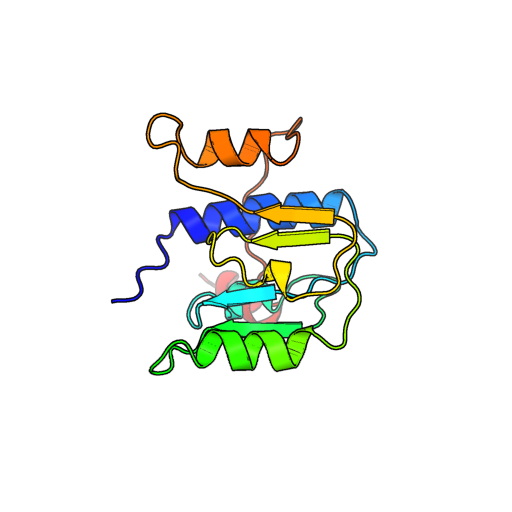CA . HIS A 1 104 ? 14.563 9.147 8.722 1.00 58.59 104 HIS A CA 1
ATOM 839 C C . HIS A 1 104 ? 13.226 8.575 8.204 1.00 58.59 104 HIS A C 1
ATOM 841 O O . HIS A 1 104 ? 12.190 8.752 8.846 1.00 58.59 104 HIS A O 1
ATOM 847 N N . LYS A 1 105 ? 13.219 7.866 7.060 1.00 59.59 105 LYS A N 1
ATOM 848 C CA . LYS A 1 105 ? 11.984 7.361 6.406 1.00 59.59 105 LYS A CA 1
ATOM 849 C C . LYS A 1 105 ? 11.053 6.594 7.355 1.00 59.59 105 LYS A C 1
ATOM 851 O O . LYS A 1 105 ? 9.838 6.725 7.262 1.00 59.59 105 LYS A O 1
ATOM 856 N N . ALA A 1 106 ? 11.631 5.822 8.275 1.00 58.16 106 ALA A N 1
ATOM 857 C CA . ALA A 1 106 ? 10.882 5.073 9.282 1.00 58.16 106 ALA A CA 1
ATOM 858 C C . ALA A 1 106 ? 10.068 5.985 10.219 1.00 58.16 106 ALA A C 1
ATOM 860 O O . ALA A 1 106 ? 8.923 5.678 10.532 1.00 58.16 106 ALA A O 1
ATOM 861 N N . VAL A 1 107 ? 10.629 7.134 10.608 1.00 58.62 107 VAL A N 1
ATOM 862 C CA . VAL A 1 107 ? 9.966 8.128 11.466 1.00 58.62 107 VAL A CA 1
ATOM 863 C C . VAL A 1 107 ? 8.873 8.864 10.691 1.00 58.62 107 VAL A C 1
ATOM 865 O O . VAL A 1 107 ? 7.778 9.056 11.208 1.00 58.62 107 VAL A O 1
ATOM 868 N N . GLN A 1 108 ? 9.118 9.199 9.420 1.00 62.94 108 GLN A N 1
ATOM 869 C CA . GLN A 1 108 ? 8.077 9.771 8.556 1.00 62.94 108 GLN A CA 1
ATOM 870 C C . GLN A 1 108 ? 6.877 8.818 8.412 1.00 62.94 108 GLN A C 1
ATOM 872 O O . GLN A 1 108 ? 5.739 9.271 8.433 1.00 62.94 108 GLN A O 1
ATOM 877 N N . MET A 1 109 ? 7.116 7.504 8.327 1.00 63.03 109 MET A N 1
ATOM 878 C CA . MET A 1 109 ? 6.051 6.496 8.264 1.00 63.03 109 MET A CA 1
ATOM 879 C C . MET A 1 109 ? 5.295 6.349 9.590 1.00 63.03 109 MET A C 1
ATOM 881 O O . MET A 1 109 ? 4.070 6.280 9.582 1.00 63.03 109 MET A O 1
ATOM 885 N N . ALA A 1 110 ? 6.009 6.360 10.722 1.00 60.41 110 ALA A N 1
ATOM 886 C CA . ALA A 1 110 ? 5.404 6.329 12.058 1.00 60.41 110 ALA A CA 1
ATOM 887 C C . ALA A 1 110 ? 4.472 7.524 12.317 1.00 60.41 110 ALA A C 1
ATOM 889 O O . ALA A 1 110 ? 3.504 7.404 13.059 1.00 60.41 110 ALA A O 1
ATOM 890 N N . ASN A 1 111 ? 4.730 8.661 11.665 1.00 60.84 111 ASN A N 1
ATOM 891 C CA . ASN A 1 111 ? 3.865 9.837 11.730 1.00 60.84 111 ASN A CA 1
ATOM 892 C C . ASN A 1 111 ? 2.647 9.757 10.790 1.00 60.84 111 ASN A C 1
ATOM 894 O O . ASN A 1 111 ? 1.680 10.487 10.995 1.00 60.84 111 ASN A O 1
ATOM 898 N N . LEU A 1 112 ? 2.674 8.907 9.753 1.00 63.84 112 LEU A N 1
ATOM 899 C CA . LEU A 1 112 ? 1.542 8.725 8.832 1.00 63.84 112 LEU A CA 1
ATOM 900 C C . LEU A 1 112 ? 0.437 7.842 9.414 1.00 63.84 112 LEU A C 1
ATOM 902 O O . LEU A 1 112 ? -0.721 7.972 9.016 1.00 63.84 112 LEU A O 1
ATOM 906 N N . TRP A 1 113 ? 0.792 6.949 10.334 1.00 65.69 113 TRP A N 1
ATOM 907 C CA . TRP A 1 113 ? -0.150 6.106 11.055 1.00 65.69 113 TRP A CA 1
ATOM 908 C C . TRP A 1 113 ? 0.358 5.899 12.482 1.00 65.69 113 TRP A C 1
ATOM 910 O O . TRP A 1 113 ? 1.448 5.346 12.620 1.00 65.69 113 TRP A O 1
ATOM 920 N N . PRO A 1 114 ? -0.381 6.308 13.533 1.00 61.56 114 PRO A N 1
ATOM 921 C CA . PRO A 1 114 ? 0.063 6.134 14.912 1.00 61.56 114 PRO A CA 1
ATOM 922 C C . PRO A 1 114 ? 0.430 4.669 15.187 1.00 61.56 114 PRO A C 1
ATOM 924 O O . PRO A 1 114 ? -0.397 3.759 15.061 1.00 61.56 114 PRO A O 1
ATOM 927 N N . MET A 1 115 ? 1.706 4.434 15.494 1.00 59.47 115 MET A N 1
ATOM 928 C CA . MET A 1 115 ? 2.246 3.106 15.778 1.00 59.47 115 MET A CA 1
ATOM 929 C C . MET A 1 115 ? 2.506 2.983 17.278 1.00 59.47 115 MET A C 1
ATOM 931 O O . MET A 1 115 ? 3.607 3.240 17.753 1.00 59.47 115 MET A O 1
ATOM 935 N N . ASP A 1 116 ? 1.485 2.582 18.031 1.00 54.84 116 ASP A N 1
ATOM 936 C CA . ASP A 1 116 ? 1.566 2.490 19.499 1.00 54.84 116 ASP A CA 1
ATOM 937 C C . ASP A 1 116 ? 2.321 1.232 19.976 1.00 54.84 116 ASP A C 1
ATOM 939 O O . ASP A 1 116 ? 2.612 1.077 21.162 1.00 54.84 116 ASP A O 1
ATOM 943 N N . LYS A 1 117 ? 2.61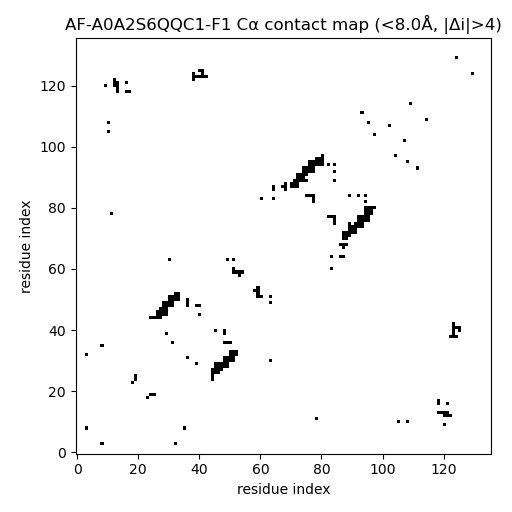4 0.298 19.059 1.00 52.88 117 LYS A N 1
ATOM 944 C CA . LYS A 1 117 ? 3.279 -0.980 19.340 1.00 52.88 117 LYS A CA 1
ATOM 945 C C . LYS A 1 117 ? 4.436 -1.223 18.364 1.00 52.88 117 LYS A C 1
ATOM 947 O O . LYS A 1 117 ? 4.275 -0.959 17.171 1.00 52.88 117 LYS A O 1
ATOM 952 N N . PRO A 1 118 ? 5.579 -1.762 18.831 1.00 49.88 118 PRO A N 1
ATOM 953 C CA . PRO A 1 118 ? 6.652 -2.198 17.947 1.00 49.88 118 PRO A CA 1
ATOM 954 C C . PRO A 1 118 ? 6.155 -3.353 17.070 1.00 49.88 118 PRO A C 1
ATOM 956 O O . PRO A 1 118 ? 5.638 -4.353 17.570 1.00 49.88 118 PRO A O 1
ATOM 959 N N . LEU A 1 119 ? 6.286 -3.189 15.757 1.00 52.00 119 LEU A N 1
ATOM 960 C CA . LEU A 1 119 ? 5.758 -4.129 14.773 1.00 52.00 119 LEU A CA 1
ATOM 961 C C . LEU A 1 119 ? 6.683 -5.335 14.610 1.00 52.00 119 LEU A C 1
ATOM 963 O O . LEU A 1 119 ? 7.910 -5.214 14.643 1.00 52.00 119 LEU A O 1
ATOM 967 N N . LYS A 1 120 ? 6.084 -6.513 14.419 1.00 50.94 120 LYS A N 1
ATOM 968 C CA . LYS A 1 120 ? 6.817 -7.728 14.064 1.00 50.94 120 LYS A CA 1
ATOM 969 C C . LYS A 1 120 ? 6.955 -7.771 12.549 1.00 50.94 120 LYS A C 1
ATOM 971 O O . LYS A 1 120 ? 5.972 -7.662 11.830 1.00 50.94 120 LYS A O 1
ATOM 976 N N . GLN A 1 121 ? 8.175 -7.959 12.058 1.00 53.25 121 GLN A N 1
ATOM 977 C CA . GLN A 1 121 ? 8.385 -8.274 10.649 1.00 53.25 121 GLN A CA 1
ATOM 978 C C . GLN A 1 121 ? 7.643 -9.576 10.318 1.00 53.25 121 GLN A C 1
ATOM 980 O O . GLN A 1 121 ? 7.958 -10.635 10.866 1.00 53.25 121 GLN A O 1
ATOM 985 N N . ARG A 1 122 ? 6.632 -9.495 9.453 1.00 60.25 122 ARG A N 1
ATOM 986 C CA . ARG A 1 122 ? 5.931 -10.664 8.932 1.00 60.25 122 ARG A CA 1
ATOM 987 C C . ARG A 1 122 ? 6.325 -10.844 7.474 1.00 60.25 122 ARG A C 1
ATOM 989 O O . ARG A 1 122 ? 6.205 -9.926 6.669 1.00 60.25 122 ARG A O 1
ATOM 996 N N . VAL A 1 123 ? 6.837 -12.027 7.163 1.00 60.75 123 VAL A N 1
ATOM 997 C CA . VAL A 1 123 ? 6.937 -12.520 5.791 1.00 60.75 123 VAL A CA 1
ATOM 998 C C . VAL A 1 123 ? 5.777 -13.488 5.631 1.00 60.75 123 VAL A C 1
ATOM 1000 O O . VAL A 1 123 ? 5.664 -14.440 6.405 1.00 60.75 123 VAL A O 1
ATOM 1003 N N . TRP A 1 124 ? 4.883 -13.211 4.686 1.00 61.28 124 TRP A N 1
ATOM 1004 C CA . TRP A 1 124 ? 3.821 -14.145 4.340 1.00 61.28 124 TRP A CA 1
ATOM 1005 C C . TRP A 1 124 ? 4.441 -15.229 3.468 1.00 61.28 124 TRP A C 1
ATOM 1007 O O . TRP A 1 124 ? 4.910 -14.965 2.366 1.00 61.28 124 TRP A O 1
ATOM 1017 N N . VAL A 1 125 ? 4.527 -16.433 4.022 1.00 49.31 125 VAL A N 1
ATOM 1018 C CA . VAL A 1 125 ? 5.019 -17.624 3.330 1.00 49.31 125 VAL A CA 1
ATOM 1019 C C . VAL A 1 125 ? 3.835 -18.541 3.081 1.00 49.31 125 VAL A C 1
ATOM 1021 O O . VAL A 1 125 ? 3.079 -18.842 4.006 1.00 49.31 125 VAL A O 1
ATOM 1024 N N . ASP A 1 126 ? 3.710 -18.974 1.834 1.00 46.12 126 ASP A N 1
ATOM 1025 C CA . ASP A 1 126 ? 2.855 -20.070 1.389 1.00 46.12 126 ASP A CA 1
ATOM 1026 C C . ASP A 1 126 ? 3.117 -21.356 2.217 1.00 46.12 126 ASP A C 1
ATOM 1028 O O . ASP A 1 126 ? 4.240 -21.619 2.666 1.00 46.12 126 ASP A O 1
ATOM 1032 N N . GLU A 1 127 ? 2.077 -22.170 2.433 1.00 48.91 127 GLU A N 1
ATOM 1033 C CA . GLU A 1 127 ? 2.199 -23.515 3.009 1.00 48.91 127 GLU A CA 1
ATOM 1034 C C . GLU A 1 127 ? 3.099 -24.448 2.179 1.00 48.91 127 GLU A C 1
ATOM 1036 O O . GLU A 1 127 ? 3.757 -25.314 2.762 1.00 48.91 127 GLU A O 1
ATOM 1041 N N . ALA A 1 128 ? 3.204 -24.260 0.860 1.00 47.16 128 ALA A N 1
ATOM 1042 C CA . ALA A 1 128 ? 4.133 -25.007 0.013 1.00 47.16 128 ALA A CA 1
ATOM 1043 C C . ALA A 1 128 ? 5.596 -24.684 0.358 1.00 47.16 128 ALA A C 1
ATOM 1045 O O . ALA A 1 128 ? 6.421 -25.592 0.444 1.00 47.16 128 ALA A O 1
ATOM 1046 N N . THR A 1 129 ? 5.907 -23.425 0.681 1.00 47.94 129 THR A N 1
ATOM 1047 C CA . THR A 1 129 ? 7.254 -22.999 1.098 1.00 47.94 129 THR A CA 1
ATOM 1048 C C . THR A 1 129 ? 7.591 -23.433 2.528 1.00 47.94 129 THR A C 1
ATOM 1050 O O . THR A 1 129 ? 8.760 -23.636 2.858 1.00 47.94 129 THR A O 1
ATOM 1053 N N . LYS A 1 130 ? 6.590 -23.650 3.397 1.00 43.16 130 LYS A N 1
ATOM 1054 C CA . LYS A 1 130 ? 6.826 -24.190 4.752 1.00 43.16 130 LYS A CA 1
ATOM 1055 C C . LYS A 1 130 ? 7.404 -25.608 4.749 1.00 43.16 130 LYS A C 1
ATOM 1057 O O . LYS A 1 130 ? 8.061 -25.971 5.723 1.00 43.16 130 LYS A O 1
ATOM 1062 N N . ARG A 1 131 ? 7.187 -26.403 3.693 1.00 41.44 131 ARG A N 1
ATOM 1063 C CA . ARG A 1 131 ? 7.702 -27.782 3.624 1.00 41.44 131 ARG A CA 1
ATOM 1064 C C . ARG A 1 131 ? 9.208 -27.860 3.369 1.00 41.44 131 ARG A C 1
ATOM 1066 O O . ARG A 1 131 ? 9.835 -28.764 3.902 1.00 41.44 131 ARG A O 1
ATOM 1073 N N . GLU A 1 132 ? 9.813 -26.897 2.675 1.00 45.97 132 GLU A N 1
ATOM 1074 C CA . GLU A 1 132 ? 11.267 -26.917 2.417 1.00 45.97 132 GLU A CA 1
ATOM 1075 C C . GLU A 1 132 ? 12.117 -26.418 3.596 1.00 45.97 132 GLU A C 1
ATOM 1077 O O . GLU A 1 132 ? 13.298 -26.744 3.691 1.00 45.97 132 GLU A O 1
ATOM 1082 N N . VAL A 1 133 ? 11.540 -25.650 4.526 1.00 49.00 133 VAL A N 1
ATOM 1083 C CA . VAL A 1 133 ? 12.291 -25.079 5.664 1.00 49.00 133 VAL A CA 1
ATOM 1084 C C . VAL A 1 133 ? 12.308 -26.018 6.882 1.00 49.00 133 VAL A C 1
ATOM 1086 O O . VAL A 1 133 ? 13.078 -25.808 7.811 1.00 49.00 133 VAL A O 1
ATOM 1089 N N . SER A 1 134 ? 11.502 -27.086 6.877 1.00 40.22 134 SER A N 1
ATOM 1090 C CA . SER A 1 134 ? 11.472 -28.094 7.950 1.00 40.22 134 SER A CA 1
ATOM 1091 C C . SER A 1 134 ? 12.491 -29.233 7.769 1.00 40.22 134 SER A C 1
ATOM 1093 O O . SER A 1 134 ? 12.615 -30.059 8.672 1.00 40.22 134 SER A O 1
ATOM 1095 N N . GLU A 1 135 ? 13.202 -29.306 6.639 1.00 36.25 135 GLU A N 1
ATOM 1096 C CA . GLU A 1 135 ? 14.150 -30.394 6.327 1.00 36.25 135 GLU A CA 1
ATOM 1097 C C . GLU A 1 135 ? 15.615 -29.930 6.204 1.00 36.25 135 GLU A C 1
ATOM 1099 O O . GLU A 1 135 ? 16.423 -30.575 5.534 1.00 36.25 135 GLU A O 1
ATOM 1104 N N . LYS A 1 136 ? 16.004 -28.837 6.875 1.00 35.03 136 LYS A N 1
ATOM 1105 C CA . LYS A 1 136 ? 17.419 -28.447 6.981 1.00 35.03 136 LYS A CA 1
ATOM 1106 C C . LYS A 1 136 ? 17.869 -28.143 8.399 1.00 35.03 136 LYS A C 1
ATOM 1108 O O . LYS A 1 136 ? 17.182 -27.350 9.076 1.00 35.03 136 LYS A O 1
#

Mean predicted aligned error: 10.22 Å

pLDDT: mean 73.16, std 17.65, range [25.16, 94.0]

Radius of gyration: 15.69 Å; Cα contacts (8 Å, |Δi|>4): 143; chains: 1; bounding box: 32×46×41 Å

Secondary structure (DSSP, 8-state):
-----HHHHHHHHHHHHHHHHH-TT--EEEEEETTTGGGGTT-TTEEEEEEE---GGGHHHHHHHHHHTTSEEEEEEETT---GGGGSEEEEEEE--TT--SS-HHHHHHHHS---SPPP------HHHHHHHT--

Foldseek 3Di:
DPCPDVVLVQLVQQVVVVVCVVCVPDADADEEAQVCLLQCPLPPNYDHRHHQDDDPPVVSLVVVCVVQQVDAEQEDEACPQPCSCVSHRYVYYHGRDCPPVPDDSNVSSCVSDPDPDDTDRDRRDDPVRVVVVVPD